Protein AF-A0A560F1T4-F1 (afdb_monomer_lite)

Secondary structure (DSSP, 8-state):
--EEEEEEETTT--EEEEEESSS---TTHHHHHHTSGGGSHHHHHHHHHHHTTPPP-TTPPP-SSSEEEEEEEETTS-EEE-----

Radius of gyration: 11.92 Å; chains: 1; bounding box: 34×26×26 Å

Sequence (86 aa):
MPYTVVMRENQTGETRLCLLDDIDWGEHSVYWWTDGNFGCDCNRRWEFQRAGGEAEDAASPCGHGAYTAVEAILLDGTRVPLDQPF

Foldseek 3Di:
DKKWWFKAQQVVRDTFTQTDPPDDDDDCVLVCCCPNPVVWPLNSVQSVCVRVVHDRDNPDDTDHQRMDRQWMQDPVRDIGGRDDHD

Structure (mmCIF, N/CA/C/O backbone):
data_AF-A0A560F1T4-F1
#
_entry.id   AF-A0A560F1T4-F1
#
loop_
_atom_site.group_PDB
_atom_site.id
_atom_site.type_symbol
_atom_site.label_atom_id
_atom_site.label_alt_id
_atom_site.label_comp_id
_atom_site.label_asym_id
_atom_site.label_entity_id
_atom_site.label_seq_id
_atom_site.pdbx_PDB_ins_code
_atom_site.Cartn_x
_atom_site.Cartn_y
_atom_site.Cartn_z
_atom_site.occupancy
_atom_site.B_iso_or_equiv
_atom_site.auth_seq_id
_atom_site.auth_comp_id
_atom_site.auth_asym_id
_atom_site.auth_atom_id
_atom_site.pdbx_PDB_model_num
ATOM 1 N N . MET A 1 1 ? -12.351 5.601 -6.618 1.00 79.31 1 MET A N 1
ATOM 2 C CA . MET A 1 1 ? -12.892 5.583 -5.250 1.00 79.31 1 MET A CA 1
ATOM 3 C C . MET A 1 1 ? -11.735 5.564 -4.268 1.00 79.31 1 MET A C 1
ATOM 5 O O . MET A 1 1 ? -10.776 4.849 -4.569 1.00 79.31 1 MET A O 1
ATOM 9 N N . PRO A 1 2 ? -11.828 6.267 -3.124 1.00 88.38 2 PRO A N 1
ATOM 10 C CA . PRO A 1 2 ? -10.812 6.190 -2.081 1.00 88.38 2 PRO A CA 1
ATOM 11 C C . PRO A 1 2 ? -10.684 4.751 -1.582 1.00 88.38 2 PRO A C 1
ATOM 13 O O . PRO A 1 2 ? -11.650 3.977 -1.604 1.00 88.38 2 PRO A O 1
ATOM 16 N N . TYR A 1 3 ? -9.483 4.385 -1.163 1.00 95.94 3 TYR A N 1
ATOM 17 C CA . TYR A 1 3 ? -9.170 3.039 -0.699 1.00 95.94 3 TYR A CA 1
ATOM 18 C C . TYR A 1 3 ? -8.061 3.087 0.348 1.00 95.94 3 TYR A C 1
ATOM 20 O O . TYR A 1 3 ? -7.406 4.106 0.559 1.00 95.94 3 TYR A O 1
ATOM 28 N N . THR A 1 4 ? -7.868 1.978 1.047 1.00 97.50 4 THR A N 1
ATOM 29 C CA . THR A 1 4 ? -6.812 1.832 2.047 1.00 97.50 4 THR A CA 1
ATOM 30 C C . THR A 1 4 ? -5.834 0.768 1.593 1.00 97.50 4 THR A C 1
ATOM 32 O O . THR A 1 4 ? -6.256 -0.265 1.088 1.00 97.50 4 THR A O 1
ATOM 35 N N . VAL A 1 5 ? -4.539 0.978 1.801 1.00 97.88 5 VAL A N 1
ATOM 36 C CA . VAL A 1 5 ? -3.521 -0.058 1.604 1.00 97.88 5 VAL A CA 1
ATOM 37 C C . VAL A 1 5 ? -3.000 -0.528 2.947 1.00 97.88 5 VAL A C 1
ATOM 39 O O . VAL A 1 5 ? -2.647 0.276 3.808 1.00 97.88 5 VAL A O 1
ATOM 42 N N . VAL A 1 6 ? -2.943 -1.845 3.122 1.00 98.00 6 VAL A N 1
ATOM 43 C CA . VAL A 1 6 ? -2.241 -2.472 4.239 1.00 98.00 6 VAL A CA 1
ATOM 44 C C . VAL A 1 6 ? -0.761 -2.509 3.882 1.00 98.00 6 VAL A C 1
ATOM 46 O O . VAL A 1 6 ? -0.332 -3.319 3.061 1.00 98.00 6 VAL A O 1
ATOM 49 N N . MET A 1 7 ? 0.018 -1.617 4.482 1.00 97.75 7 MET A N 1
ATOM 50 C CA . MET A 1 7 ? 1.459 -1.529 4.268 1.00 97.75 7 MET A CA 1
ATOM 51 C C . MET A 1 7 ? 2.195 -2.179 5.435 1.00 97.75 7 MET A C 1
ATOM 53 O O . MET A 1 7 ? 1.868 -1.916 6.590 1.00 97.75 7 MET A O 1
ATOM 57 N N . ARG A 1 8 ? 3.201 -3.004 5.145 1.00 97.56 8 ARG A N 1
ATOM 58 C CA . ARG A 1 8 ? 4.066 -3.652 6.137 1.00 97.56 8 ARG A C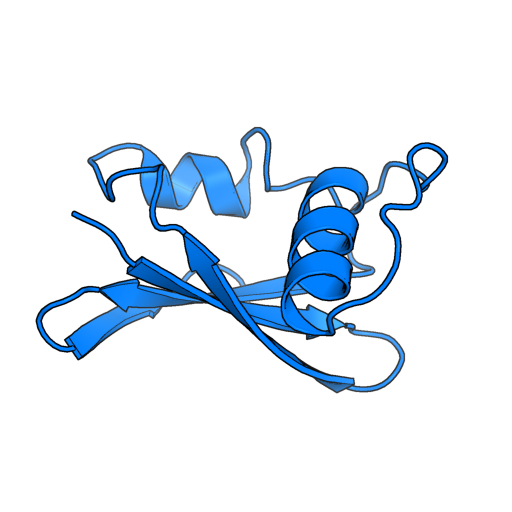A 1
ATOM 59 C C . ARG A 1 8 ? 5.492 -3.129 6.022 1.00 97.56 8 ARG A C 1
ATOM 61 O O . ARG A 1 8 ? 6.042 -3.144 4.927 1.00 97.56 8 ARG A O 1
ATOM 68 N N . GLU A 1 9 ? 6.112 -2.757 7.136 1.00 96.25 9 GLU A N 1
ATOM 69 C CA . GLU A 1 9 ? 7.569 -2.628 7.222 1.00 96.25 9 GLU A CA 1
ATOM 70 C C . GLU A 1 9 ? 8.171 -4.014 7.494 1.00 96.25 9 GLU A C 1
ATOM 72 O O . GLU A 1 9 ? 7.849 -4.672 8.485 1.00 96.25 9 GLU A O 1
ATOM 77 N N . ASN A 1 10 ? 9.046 -4.493 6.613 1.00 95.94 10 ASN A N 1
ATOM 78 C CA . ASN A 1 10 ? 9.507 -5.880 6.659 1.00 95.94 10 ASN A CA 1
ATOM 79 C C . ASN A 1 10 ? 10.504 -6.144 7.795 1.00 95.94 10 ASN A C 1
ATOM 81 O O . ASN A 1 10 ? 10.540 -7.256 8.318 1.00 95.94 10 ASN A O 1
ATOM 85 N N . GLN A 1 11 ? 11.273 -5.134 8.217 1.00 95.00 11 GLN A N 1
ATOM 86 C CA . GLN A 1 11 ? 12.260 -5.291 9.287 1.00 95.00 11 GLN A CA 1
ATOM 87 C C . GLN A 1 11 ? 11.611 -5.507 10.662 1.00 95.00 11 GLN A C 1
ATOM 89 O O . GLN A 1 11 ? 12.078 -6.345 11.434 1.00 95.00 11 GLN A O 1
ATOM 94 N N . THR A 1 12 ? 10.553 -4.759 10.981 1.00 95.94 12 THR A N 1
ATOM 95 C CA . THR A 1 12 ? 9.867 -4.836 12.283 1.00 95.94 12 THR A CA 1
ATOM 96 C C . THR A 1 12 ? 8.623 -5.720 12.240 1.00 95.94 12 THR A C 1
ATOM 98 O O . THR A 1 12 ? 8.191 -6.241 13.268 1.00 95.94 12 THR A O 1
ATOM 101 N N . GLY A 1 13 ? 8.042 -5.901 11.052 1.00 96.12 13 GLY A N 1
ATOM 102 C CA . GLY A 1 13 ? 6.743 -6.531 10.859 1.00 96.12 13 GLY A CA 1
ATOM 103 C C . GLY A 1 13 ? 5.557 -5.627 11.198 1.00 96.12 13 GLY A C 1
ATOM 104 O O . GLY A 1 13 ? 4.424 -6.112 11.155 1.00 96.12 13 GLY A O 1
ATOM 105 N N . GLU A 1 14 ? 5.786 -4.352 11.530 1.00 97.31 14 GLU A N 1
ATOM 106 C CA . GLU A 1 14 ? 4.718 -3.386 11.776 1.00 97.31 14 GLU A CA 1
ATOM 107 C C . GLU A 1 14 ? 3.861 -3.216 10.520 1.00 97.31 14 GLU A C 1
ATOM 109 O O . GLU A 1 14 ? 4.363 -3.159 9.396 1.00 97.31 14 GLU A O 1
ATOM 114 N N . THR A 1 15 ? 2.546 -3.136 10.718 1.00 97.88 15 THR A N 1
ATOM 115 C CA . THR A 1 15 ? 1.589 -2.897 9.637 1.00 97.88 15 THR A CA 1
ATOM 116 C C . THR A 1 15 ? 0.784 -1.644 9.917 1.00 97.88 15 THR A C 1
ATOM 118 O O . THR A 1 15 ? 0.369 -1.417 11.054 1.00 97.88 15 THR A O 1
ATOM 121 N N . ARG A 1 16 ? 0.550 -0.847 8.877 1.00 98.12 16 ARG A N 1
ATOM 122 C CA . ARG A 1 16 ? -0.242 0.380 8.937 1.00 98.12 16 ARG A CA 1
ATOM 123 C C . ARG A 1 16 ? -1.278 0.407 7.825 1.00 98.12 16 ARG A C 1
ATOM 125 O O . ARG A 1 16 ? -1.098 -0.194 6.767 1.00 98.12 16 ARG A O 1
ATOM 132 N N . LEU A 1 17 ? -2.375 1.103 8.104 1.00 97.62 17 LEU A N 1
ATOM 133 C CA . LEU A 1 17 ? -3.448 1.362 7.154 1.00 97.62 17 LEU A CA 1
ATOM 134 C C . LEU A 1 17 ? -3.204 2.726 6.509 1.00 97.62 17 LEU A C 1
ATOM 136 O O . LEU A 1 17 ? -3.455 3.760 7.126 1.00 97.62 17 LEU A O 1
ATOM 140 N N . CYS A 1 18 ? -2.705 2.722 5.280 1.00 96.44 18 CYS A N 1
ATOM 141 C CA . CYS A 1 18 ? -2.461 3.935 4.512 1.00 96.44 18 CYS A CA 1
ATOM 142 C C . CYS A 1 18 ? -3.746 4.310 3.771 1.00 96.44 18 CYS A C 1
ATOM 144 O O . CYS A 1 18 ? -4.152 3.605 2.847 1.00 96.44 18 CYS A O 1
ATOM 146 N N . LEU A 1 19 ? -4.422 5.375 4.209 1.00 95.19 19 LEU A N 1
ATOM 147 C CA . LEU A 1 19 ? -5.624 5.887 3.552 1.00 95.19 19 LEU A CA 1
ATOM 148 C C . LEU A 1 19 ? -5.236 6.754 2.352 1.00 95.19 19 LEU A C 1
ATOM 150 O O . LEU A 1 19 ? -4.527 7.742 2.515 1.00 95.19 19 LEU A O 1
ATOM 154 N N . LEU A 1 20 ? -5.747 6.399 1.175 1.00 93.38 20 LEU A N 1
ATOM 155 C CA . LEU A 1 20 ? -5.616 7.171 -0.054 1.00 93.38 20 LEU A CA 1
ATOM 156 C C . LEU A 1 20 ? -6.985 7.788 -0.356 1.00 93.38 20 LEU A C 1
ATOM 158 O O . LEU A 1 20 ? -7.877 7.131 -0.896 1.00 93.38 20 LEU A O 1
ATOM 162 N N . ASP A 1 21 ? -7.160 9.038 0.063 1.00 90.62 21 ASP A N 1
ATOM 163 C CA . ASP A 1 21 ? -8.378 9.836 -0.103 1.00 90.62 21 ASP A CA 1
ATOM 164 C C . ASP A 1 21 ? -8.386 10.657 -1.400 1.00 90.62 21 ASP A C 1
ATOM 166 O O . ASP A 1 21 ? -9.445 10.835 -2.001 1.00 90.62 21 ASP A O 1
ATOM 170 N N . ASP A 1 22 ? -7.209 11.073 -1.867 1.00 88.69 22 ASP A N 1
ATOM 171 C CA . ASP A 1 22 ? -7.038 11.890 -3.077 1.00 88.69 22 ASP A CA 1
ATOM 172 C C . ASP A 1 22 ? -6.795 11.074 -4.361 1.00 88.69 22 ASP A C 1
ATOM 174 O O . A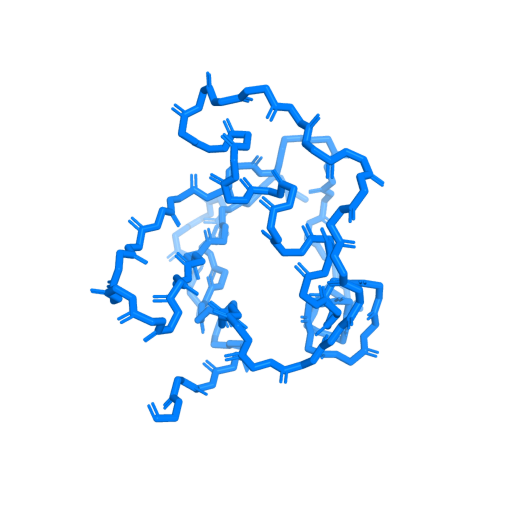SP A 1 22 ? -6.707 11.633 -5.458 1.00 88.69 22 ASP A O 1
ATOM 178 N N . ILE A 1 23 ? -6.654 9.749 -4.247 1.00 88.12 23 ILE A N 1
ATOM 179 C CA . ILE A 1 23 ? -6.359 8.859 -5.375 1.00 88.12 23 ILE A CA 1
ATOM 180 C C . ILE A 1 23 ? -7.412 7.767 -5.455 1.00 88.12 23 ILE A C 1
ATOM 182 O O . ILE A 1 23 ? -7.597 6.961 -4.546 1.00 88.12 23 ILE A O 1
ATOM 186 N N . ASP A 1 24 ? -8.062 7.708 -6.609 1.00 91.12 24 ASP A N 1
ATOM 187 C CA . ASP A 1 24 ? -9.081 6.720 -6.890 1.00 91.12 24 ASP A CA 1
ATOM 188 C C . ASP A 1 24 ? -8.479 5.375 -7.320 1.00 91.12 24 ASP A C 1
ATOM 190 O O . ASP A 1 24 ? -7.610 5.314 -8.190 1.00 91.12 24 ASP A O 1
ATOM 194 N N . TRP A 1 25 ? -9.001 4.275 -6.767 1.00 94.50 25 TRP A N 1
ATOM 195 C CA . TRP A 1 25 ? -8.731 2.940 -7.300 1.00 94.50 25 TRP A CA 1
ATOM 196 C C . TRP A 1 25 ? -9.241 2.810 -8.743 1.00 94.50 25 TRP A C 1
ATOM 198 O O . TRP A 1 25 ? -10.395 3.151 -9.026 1.00 94.50 25 TRP A O 1
ATOM 208 N N . GLY A 1 26 ? -8.403 2.279 -9.634 1.00 93.44 26 GLY A N 1
ATOM 209 C CA . GLY A 1 26 ? -8.675 2.101 -11.058 1.00 93.44 26 GLY A CA 1
ATOM 210 C C . GLY A 1 26 ? -7.890 0.940 -11.679 1.00 93.44 26 GLY A C 1
ATOM 211 O O . GLY A 1 26 ? -7.216 0.177 -10.990 1.00 93.44 26 GLY A O 1
ATOM 212 N N . GLU A 1 27 ? -7.975 0.808 -13.005 1.00 93.50 27 GLU A N 1
ATOM 213 C CA . GLU A 1 27 ? -7.433 -0.333 -13.770 1.00 93.50 27 GLU A CA 1
ATOM 214 C C . GLU A 1 27 ? -5.928 -0.567 -13.554 1.00 93.50 27 GLU A C 1
ATOM 216 O O . GLU A 1 27 ? -5.464 -1.704 -13.542 1.00 93.50 27 GLU A O 1
ATOM 221 N N . HIS A 1 28 ? -5.161 0.501 -13.330 1.00 94.19 28 HIS A N 1
ATOM 222 C CA . HIS A 1 28 ? -3.710 0.428 -13.159 1.00 94.19 28 HIS A CA 1
ATOM 223 C C . HIS A 1 28 ? -3.258 0.459 -11.696 1.00 94.19 28 HIS A C 1
ATOM 225 O O . HIS A 1 28 ? -2.057 0.496 -11.446 1.00 94.19 28 HIS A O 1
ATOM 231 N N . SER A 1 29 ? -4.178 0.441 -10.725 1.00 95.44 29 SER A N 1
ATOM 232 C CA . SER A 1 29 ? -3.818 0.570 -9.308 1.00 95.44 29 SER A CA 1
ATOM 233 C C . SER A 1 29 ? -2.975 -0.596 -8.801 1.00 95.44 29 SER A C 1
ATOM 235 O O . SER A 1 29 ? -2.050 -0.362 -8.033 1.00 95.44 29 SER A O 1
ATOM 237 N N . VAL A 1 30 ? -3.223 -1.824 -9.274 1.00 96.56 30 VAL A N 1
ATOM 238 C CA . VAL A 1 30 ? -2.373 -2.979 -8.928 1.00 96.56 30 VAL A CA 1
ATOM 239 C C . VAL A 1 30 ? -0.942 -2.730 -9.401 1.00 96.56 30 VAL A C 1
ATOM 241 O O . VAL A 1 30 ? -0.039 -2.700 -8.576 1.00 96.56 30 VAL A O 1
ATOM 244 N N . TYR A 1 31 ? -0.754 -2.433 -10.692 1.00 95.44 31 TYR A N 1
ATOM 245 C CA . TYR A 1 31 ? 0.565 -2.111 -11.244 1.00 95.44 31 TYR A CA 1
ATOM 246 C C . TYR A 1 31 ? 1.217 -0.937 -10.509 1.00 95.44 31 TYR A C 1
ATOM 248 O O . TYR A 1 31 ? 2.395 -0.997 -10.194 1.00 95.44 31 TYR A O 1
ATOM 256 N N . TRP A 1 32 ? 0.467 0.124 -10.203 1.00 95.31 32 TRP A N 1
ATOM 257 C CA . TRP A 1 32 ? 0.981 1.300 -9.499 1.00 95.31 32 TRP A CA 1
ATOM 258 C C . TRP A 1 32 ? 1.604 0.952 -8.145 1.00 95.31 32 TRP A C 1
ATOM 260 O O . TRP A 1 32 ? 2.653 1.511 -7.822 1.00 95.31 32 TRP A O 1
ATOM 270 N N . TRP A 1 33 ? 0.993 0.020 -7.405 1.00 95.44 33 TRP A N 1
ATOM 271 C CA . TRP A 1 33 ? 1.491 -0.459 -6.118 1.00 95.44 33 TRP A CA 1
ATOM 272 C C . TRP A 1 33 ? 2.578 -1.521 -6.226 1.00 95.44 33 TRP A C 1
ATOM 274 O O . TRP A 1 33 ? 3.450 -1.515 -5.368 1.00 95.44 33 TRP A O 1
ATOM 284 N N . THR A 1 34 ? 2.556 -2.409 -7.223 1.00 94.25 34 THR A N 1
ATOM 285 C CA . THR A 1 34 ? 3.527 -3.516 -7.323 1.00 94.25 34 THR A CA 1
ATOM 286 C C . THR A 1 34 ? 4.808 -3.101 -8.047 1.00 94.25 34 THR A C 1
ATOM 288 O O . THR A 1 34 ? 5.893 -3.193 -7.485 1.00 94.25 34 THR A O 1
ATOM 291 N N . ASP A 1 35 ? 4.686 -2.574 -9.266 1.00 92.69 35 ASP A N 1
ATOM 292 C CA . ASP A 1 35 ? 5.810 -2.362 -10.195 1.00 92.69 35 ASP A CA 1
ATOM 293 C C . ASP A 1 35 ? 5.961 -0.899 -10.647 1.00 92.69 35 ASP A C 1
ATOM 295 O O . ASP A 1 35 ? 6.958 -0.504 -11.253 1.00 92.69 35 ASP A O 1
ATOM 299 N N . GLY A 1 36 ? 4.941 -0.084 -10.394 1.00 91.75 36 GLY A N 1
ATOM 300 C CA . GLY A 1 36 ? 4.868 1.319 -10.757 1.00 91.75 36 GLY A CA 1
ATOM 301 C C . GLY A 1 36 ? 5.494 2.222 -9.700 1.00 91.75 36 GLY A C 1
ATOM 302 O O . GLY A 1 36 ? 6.412 1.847 -8.975 1.00 91.75 36 GLY A O 1
ATOM 303 N N . ASN A 1 37 ? 4.990 3.454 -9.602 1.00 89.56 37 ASN A N 1
ATOM 304 C CA . ASN A 1 37 ? 5.575 4.467 -8.723 1.00 89.56 37 ASN A CA 1
ATOM 305 C C . ASN A 1 37 ? 5.658 4.001 -7.256 1.00 89.56 37 ASN A C 1
ATOM 307 O O . ASN A 1 37 ? 6.671 4.226 -6.601 1.00 89.56 37 ASN A O 1
ATOM 311 N N . PHE A 1 38 ? 4.638 3.304 -6.755 1.00 93.38 38 PHE A N 1
ATOM 312 C CA . PHE A 1 38 ? 4.594 2.791 -5.384 1.00 93.38 38 PHE A CA 1
ATOM 313 C C . PHE A 1 38 ? 5.141 1.366 -5.234 1.00 93.38 38 PHE A C 1
ATOM 315 O O . PHE A 1 38 ? 5.047 0.800 -4.148 1.00 93.38 38 PHE A O 1
ATOM 322 N N . GLY A 1 39 ? 5.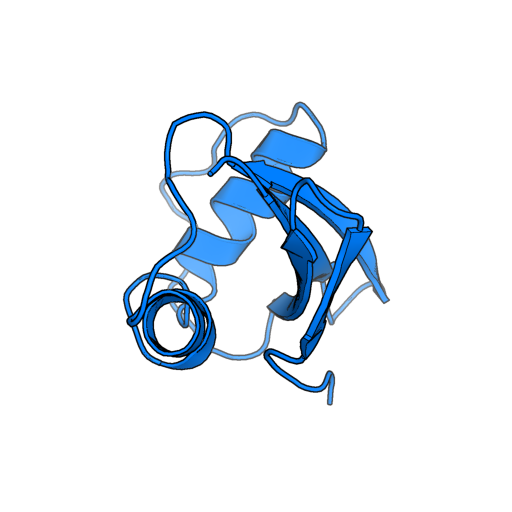786 0.816 -6.268 1.00 93.75 39 GLY A N 1
ATOM 323 C CA . GLY A 1 39 ? 6.636 -0.373 -6.145 1.00 93.75 39 GLY A CA 1
ATOM 324 C C . GLY A 1 39 ? 7.947 -0.102 -5.393 1.00 93.75 39 GLY A C 1
ATOM 325 O O . GLY A 1 39 ? 8.509 -1.000 -4.773 1.00 93.75 39 GLY A O 1
ATOM 326 N N . CYS A 1 40 ? 8.415 1.152 -5.390 1.00 94.44 40 CYS A N 1
ATOM 327 C CA . CYS A 1 40 ? 9.656 1.558 -4.729 1.00 94.44 40 CYS A CA 1
ATOM 328 C C . CYS A 1 40 ? 9.459 1.853 -3.231 1.00 94.44 40 CYS A C 1
ATOM 330 O O . CYS A 1 40 ? 8.523 2.557 -2.837 1.00 94.44 40 CYS A O 1
ATOM 332 N N . ASP A 1 41 ? 10.412 1.415 -2.405 1.00 93.94 41 ASP A N 1
ATOM 333 C CA . ASP A 1 41 ? 10.410 1.608 -0.950 1.00 93.94 41 ASP A CA 1
ATOM 334 C C . ASP A 1 41 ? 10.344 3.084 -0.525 1.00 93.94 41 ASP A C 1
ATOM 336 O O . ASP A 1 41 ? 9.779 3.381 0.524 1.00 93.94 41 ASP A O 1
ATOM 340 N N . CYS A 1 42 ? 10.872 4.026 -1.318 1.00 92.81 42 CYS A N 1
ATOM 341 C CA . CYS A 1 42 ? 10.850 5.444 -0.945 1.00 92.81 42 CYS A CA 1
ATOM 342 C C . CYS A 1 42 ? 9.420 6.007 -0.879 1.00 92.81 42 CYS A C 1
ATOM 344 O O . CYS A 1 42 ? 9.075 6.698 0.078 1.00 92.81 42 CYS A O 1
ATOM 346 N N . ASN A 1 43 ? 8.562 5.643 -1.836 1.00 93.75 43 ASN A N 1
ATOM 347 C CA . ASN A 1 43 ? 7.156 6.045 -1.841 1.00 93.75 43 ASN A CA 1
ATOM 348 C C . ASN A 1 43 ? 6.347 5.249 -0.806 1.00 93.75 43 ASN A C 1
ATOM 350 O O . ASN A 1 43 ? 5.494 5.810 -0.122 1.00 93.75 43 ASN A O 1
ATOM 354 N N . ARG A 1 44 ? 6.651 3.956 -0.619 1.00 94.69 44 ARG A N 1
ATOM 355 C CA . ARG A 1 44 ? 5.998 3.137 0.419 1.00 94.69 44 ARG A CA 1
ATOM 356 C C . ARG A 1 44 ? 6.291 3.646 1.828 1.00 94.69 44 ARG A C 1
ATOM 358 O O . ARG A 1 44 ? 5.383 3.698 2.654 1.00 94.69 44 ARG A O 1
ATOM 365 N N . ARG A 1 45 ? 7.533 4.062 2.091 1.00 94.69 45 ARG A N 1
ATOM 366 C CA . ARG A 1 45 ? 7.935 4.672 3.361 1.00 94.69 45 ARG A CA 1
ATOM 367 C C . ARG A 1 45 ? 7.169 5.955 3.629 1.00 94.69 45 ARG A C 1
ATOM 369 O O . ARG A 1 45 ? 6.707 6.138 4.750 1.00 94.69 45 ARG A O 1
ATOM 376 N N . TRP A 1 46 ? 7.022 6.809 2.619 1.00 93.25 46 TRP A N 1
ATOM 377 C CA . TRP A 1 46 ? 6.267 8.048 2.755 1.00 93.25 46 TRP A CA 1
ATOM 378 C C . TRP A 1 46 ? 4.835 7.763 3.231 1.00 93.25 46 TRP A C 1
ATOM 380 O O . TRP A 1 46 ? 4.418 8.277 4.269 1.00 93.25 46 TRP A O 1
ATOM 390 N N . GLU A 1 47 ? 4.119 6.857 2.567 1.00 94.12 47 GLU A N 1
ATOM 391 C CA . GLU A 1 47 ? 2.753 6.497 2.978 1.00 94.12 47 GLU A CA 1
ATOM 392 C C . GLU A 1 47 ? 2.713 5.861 4.366 1.00 94.12 47 GLU A C 1
ATOM 394 O O . GLU A 1 47 ? 1.831 6.160 5.169 1.00 94.12 47 GLU A O 1
ATOM 399 N N . PHE A 1 48 ? 3.694 5.015 4.688 1.00 95.44 48 PHE A N 1
ATOM 400 C CA . PHE A 1 48 ? 3.793 4.384 5.999 1.00 95.44 48 PHE A CA 1
ATOM 401 C C . PHE A 1 48 ? 4.006 5.411 7.125 1.00 95.44 48 PHE A C 1
ATOM 403 O O . PHE A 1 48 ? 3.359 5.329 8.172 1.00 95.44 48 PHE A O 1
ATOM 410 N N . GLN A 1 49 ? 4.876 6.402 6.916 1.00 94.62 49 GLN A N 1
ATOM 411 C CA . GLN A 1 49 ? 5.115 7.504 7.853 1.00 94.62 49 GLN A CA 1
ATOM 412 C C . GLN A 1 49 ? 3.872 8.384 8.001 1.00 94.62 49 GLN A C 1
ATOM 414 O O . GLN A 1 49 ? 3.441 8.648 9.127 1.00 94.62 49 GLN A O 1
ATOM 419 N N . ARG A 1 50 ? 3.240 8.754 6.878 1.00 93.38 50 ARG A N 1
ATOM 420 C CA . ARG A 1 50 ? 1.993 9.531 6.856 1.00 93.38 50 ARG A CA 1
ATOM 421 C C . ARG A 1 50 ? 0.891 8.832 7.653 1.00 93.38 50 ARG A C 1
ATOM 423 O O . ARG A 1 50 ? 0.238 9.471 8.475 1.00 93.38 50 ARG A O 1
ATOM 430 N N . ALA A 1 51 ? 0.738 7.518 7.490 1.00 95.25 51 ALA A N 1
ATOM 431 C CA . ALA A 1 51 ? -0.226 6.716 8.244 1.00 95.25 51 ALA A CA 1
ATOM 432 C C . ALA A 1 51 ? 0.061 6.664 9.759 1.00 95.25 51 ALA A C 1
ATOM 434 O O . ALA A 1 51 ? -0.861 6.471 10.550 1.00 95.25 51 ALA A O 1
ATOM 435 N N . GLY A 1 52 ? 1.318 6.851 10.177 1.00 93.88 52 GLY A N 1
ATOM 436 C CA . GLY A 1 52 ? 1.708 6.950 11.589 1.00 93.88 52 GLY A CA 1
ATOM 437 C C . GLY A 1 52 ? 1.672 8.364 12.172 1.00 93.88 52 GLY A C 1
ATOM 438 O O . GLY A 1 52 ? 1.952 8.527 13.358 1.00 93.88 52 GLY A O 1
ATOM 439 N N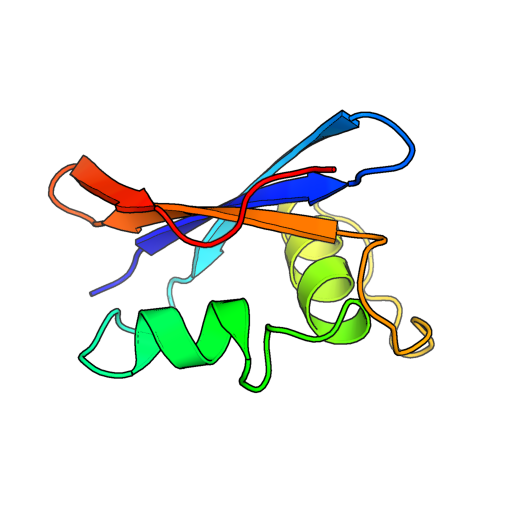 . GLY A 1 53 ? 1.354 9.386 11.369 1.00 93.56 53 GLY A N 1
ATOM 440 C CA . GLY A 1 53 ? 1.446 10.790 11.785 1.00 93.56 53 GLY A CA 1
ATOM 441 C C . GLY A 1 53 ? 2.887 11.287 11.959 1.00 93.56 53 GLY A C 1
ATOM 442 O O . GLY A 1 53 ? 3.126 12.238 12.703 1.00 93.56 53 GLY A O 1
ATOM 443 N N . GLU A 1 54 ? 3.849 10.632 11.308 1.00 91.94 54 GLU A N 1
ATOM 444 C CA . GLU A 1 54 ? 5.259 11.015 11.322 1.00 91.94 54 GLU A CA 1
ATOM 445 C C . GLU A 1 54 ? 5.553 12.080 10.256 1.00 91.94 54 GLU A C 1
ATOM 447 O O . GLU A 1 54 ? 4.838 12.210 9.261 1.00 91.94 54 GLU A O 1
ATOM 452 N N . ALA A 1 55 ? 6.626 12.847 10.459 1.00 84.94 55 ALA A N 1
ATOM 453 C CA . ALA A 1 55 ? 7.104 13.774 9.441 1.00 84.94 55 ALA A CA 1
ATOM 454 C C . ALA A 1 55 ? 7.671 13.004 8.240 1.00 84.94 55 ALA A C 1
ATOM 456 O O . ALA A 1 55 ? 8.390 12.018 8.403 1.00 84.94 55 ALA A O 1
ATOM 457 N N . GLU A 1 56 ? 7.366 13.493 7.043 1.00 76.00 56 GLU A N 1
ATOM 458 C CA . GLU A 1 56 ? 7.810 12.900 5.785 1.00 76.00 56 GLU A CA 1
ATOM 459 C C . GLU A 1 56 ? 9.33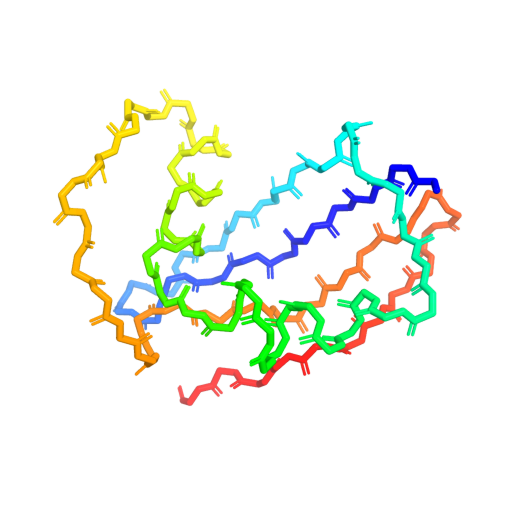1 13.035 5.640 1.00 76.00 56 GLU A C 1
ATOM 461 O O . GLU A 1 56 ? 9.884 14.138 5.684 1.00 76.00 56 GLU A O 1
ATOM 466 N N . ASP A 1 57 ? 10.021 11.911 5.455 1.00 75.06 57 ASP A N 1
ATOM 467 C CA . ASP A 1 57 ? 11.457 11.901 5.194 1.00 75.06 57 ASP A CA 1
ATOM 468 C C . ASP A 1 57 ? 11.731 11.854 3.686 1.00 75.06 57 ASP A C 1
ATOM 470 O O . ASP A 1 57 ? 11.819 10.784 3.071 1.00 75.06 57 ASP A O 1
ATOM 474 N N . ALA A 1 58 ? 11.897 13.039 3.092 1.00 65.81 58 ALA A N 1
ATOM 475 C CA . ALA A 1 58 ? 12.187 13.216 1.669 1.00 65.81 58 ALA A CA 1
ATOM 476 C C . ALA A 1 58 ? 13.528 12.597 1.216 1.00 65.81 58 ALA A C 1
ATOM 478 O O . ALA A 1 58 ? 13.779 12.511 0.014 1.00 65.81 58 ALA A O 1
ATOM 479 N N . ALA A 1 59 ? 14.397 12.172 2.143 1.00 70.69 59 ALA A N 1
ATOM 480 C CA . ALA A 1 59 ? 15.677 11.530 1.842 1.00 70.69 59 ALA A CA 1
ATOM 481 C C . ALA A 1 59 ? 15.620 9.992 1.916 1.00 70.69 59 ALA A C 1
ATOM 483 O O . ALA A 1 59 ? 16.665 9.335 1.909 1.00 70.69 59 ALA A O 1
ATOM 484 N N . SER A 1 60 ? 14.419 9.409 1.986 1.00 75.12 60 SER A N 1
ATOM 485 C CA . SER A 1 60 ? 14.243 7.959 2.065 1.00 75.12 60 SER A CA 1
ATOM 486 C C . SER A 1 60 ? 14.923 7.245 0.886 1.00 75.12 60 SER A C 1
ATOM 488 O O . SER A 1 60 ? 14.661 7.587 -0.271 1.00 75.12 60 SER A O 1
ATOM 490 N N . PRO A 1 61 ? 15.797 6.253 1.142 1.00 85.38 61 PRO A N 1
ATOM 491 C CA . PRO A 1 61 ? 16.511 5.567 0.077 1.00 85.38 61 PRO A CA 1
ATOM 492 C C . PRO A 1 61 ? 15.535 4.806 -0.825 1.00 85.38 61 PRO A C 1
ATOM 494 O O . PRO A 1 61 ? 14.641 4.108 -0.348 1.00 85.38 61 PRO A O 1
ATOM 497 N N . CYS A 1 62 ? 15.729 4.921 -2.140 1.00 89.94 62 CYS A N 1
ATOM 498 C CA . CYS A 1 62 ? 15.050 4.060 -3.102 1.00 89.94 62 CYS A CA 1
ATOM 499 C C . CYS A 1 62 ? 15.515 2.609 -2.926 1.00 89.94 62 CYS A C 1
ATOM 501 O O . CYS A 1 62 ? 16.691 2.351 -2.662 1.00 89.94 62 CYS A O 1
ATOM 503 N N . GLY A 1 63 ? 14.607 1.662 -3.128 1.00 90.50 63 GLY A N 1
ATOM 504 C CA . GLY A 1 63 ? 14.878 0.247 -2.924 1.00 90.50 63 GLY A CA 1
ATOM 505 C C . GLY A 1 63 ? 13.651 -0.608 -3.194 1.00 90.50 63 GLY A C 1
ATOM 506 O O . GLY A 1 63 ? 12.584 -0.087 -3.522 1.00 90.50 63 GLY A O 1
ATOM 507 N N . HIS A 1 64 ? 13.838 -1.916 -3.060 1.00 89.69 64 HIS A N 1
ATOM 508 C CA . HIS A 1 64 ? 12.749 -2.881 -3.038 1.00 89.69 64 HIS A CA 1
ATOM 509 C C . HIS A 1 64 ? 12.990 -3.839 -1.869 1.00 89.69 64 HIS A C 1
ATOM 511 O O . HIS A 1 64 ? 14.066 -4.438 -1.776 1.00 89.69 64 HIS A O 1
ATOM 517 N N . GLY A 1 65 ? 11.988 -4.001 -1.005 1.00 91.62 65 GLY A N 1
ATOM 518 C CA . GLY A 1 65 ? 11.972 -5.022 0.040 1.00 91.62 65 GLY A CA 1
ATOM 519 C C . GLY A 1 65 ? 12.028 -4.501 1.474 1.00 91.62 65 GLY A C 1
ATOM 520 O O . GLY A 1 65 ? 11.880 -5.310 2.390 1.00 91.62 65 GLY A O 1
ATOM 521 N N . ALA A 1 66 ? 12.181 -3.197 1.712 1.00 94.62 66 ALA A N 1
ATOM 522 C CA . ALA A 1 66 ? 11.980 -2.637 3.051 1.00 94.62 66 ALA A CA 1
ATOM 523 C C . ALA A 1 66 ? 10.491 -2.604 3.429 1.00 94.62 66 ALA A C 1
ATOM 525 O O . ALA A 1 66 ? 10.152 -2.821 4.595 1.00 94.62 66 ALA A O 1
ATOM 526 N N . TYR A 1 67 ? 9.608 -2.404 2.444 1.00 95.62 67 TYR A N 1
ATOM 527 C CA . TYR A 1 67 ? 8.163 -2.362 2.646 1.00 95.62 67 TYR A CA 1
ATOM 528 C C . TYR A 1 67 ? 7.407 -3.279 1.685 1.00 95.62 67 TYR A C 1
ATOM 530 O O . TYR A 1 67 ? 7.779 -3.445 0.523 1.00 95.62 67 TYR A O 1
ATOM 538 N N . THR A 1 68 ? 6.284 -3.815 2.156 1.00 97.06 68 THR A N 1
ATOM 539 C CA . THR A 1 68 ? 5.360 -4.635 1.365 1.00 97.06 68 THR A CA 1
ATOM 540 C C . THR A 1 68 ? 3.969 -4.012 1.383 1.00 97.06 68 THR A C 1
ATOM 542 O O . THR A 1 68 ? 3.361 -3.905 2.450 1.00 97.06 68 THR A O 1
ATOM 545 N N . ALA A 1 69 ? 3.437 -3.650 0.21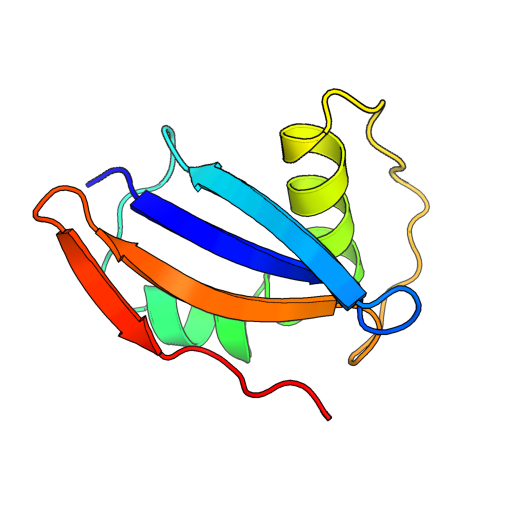5 1.00 97.12 69 ALA A N 1
ATOM 546 C CA . ALA A 1 69 ? 2.015 -3.356 0.059 1.00 97.12 69 ALA A CA 1
ATOM 547 C C . ALA A 1 69 ? 1.258 -4.691 -0.006 1.00 97.12 69 ALA A C 1
ATOM 549 O O . ALA A 1 69 ? 1.332 -5.383 -1.009 1.00 97.12 69 ALA A O 1
ATOM 550 N N . VAL A 1 70 ? 0.586 -5.101 1.070 1.00 97.81 70 VAL A N 1
ATOM 551 C CA . VAL A 1 70 ? 0.025 -6.460 1.200 1.00 97.81 70 VAL A CA 1
ATOM 552 C C . VAL A 1 70 ? -1.289 -6.597 0.433 1.00 97.81 70 VAL A C 1
ATOM 554 O O . VAL A 1 70 ? -1.472 -7.499 -0.382 1.00 97.81 70 VAL A O 1
ATOM 557 N N . GLU A 1 71 ? -2.226 -5.691 0.694 1.00 97.94 71 GLU A N 1
ATOM 558 C CA . GLU A 1 71 ? -3.531 -5.675 0.040 1.00 97.94 71 GLU A CA 1
ATOM 559 C C . GLU A 1 71 ? -4.116 -4.264 0.028 1.00 97.94 71 GLU A C 1
ATOM 561 O O . GLU A 1 71 ? -3.834 -3.450 0.911 1.00 97.94 71 GLU A O 1
ATOM 566 N N . ALA A 1 72 ? -4.961 -3.991 -0.962 1.00 97.69 72 ALA A N 1
ATOM 567 C CA . ALA A 1 72 ? -5.839 -2.833 -0.980 1.00 97.69 72 ALA A CA 1
ATOM 568 C C . ALA A 1 72 ? -7.240 -3.222 -0.492 1.00 97.69 72 ALA A C 1
ATOM 570 O O . ALA A 1 72 ? -7.785 -4.246 -0.898 1.00 97.69 72 ALA A O 1
ATOM 571 N N . ILE A 1 73 ? -7.833 -2.384 0.350 1.00 97.62 73 ILE A N 1
ATOM 572 C CA . ILE A 1 73 ? -9.201 -2.485 0.853 1.00 97.62 73 ILE A CA 1
ATOM 573 C C . ILE A 1 73 ? -9.993 -1.348 0.208 1.00 97.62 73 ILE A C 1
ATOM 575 O O . ILE A 1 73 ? -9.763 -0.172 0.503 1.00 97.62 73 ILE A O 1
ATOM 579 N N . LEU A 1 74 ? -10.898 -1.693 -0.705 1.00 95.94 74 LEU A N 1
ATOM 580 C CA . LEU A 1 74 ? -11.742 -0.734 -1.413 1.00 95.94 74 LEU A CA 1
ATOM 581 C C . LEU A 1 74 ? -12.891 -0.252 -0.517 1.00 95.94 74 LEU A C 1
ATOM 583 O O . LEU A 1 74 ? -13.195 -0.855 0.512 1.00 95.94 74 LEU A O 1
ATOM 587 N N . LEU A 1 75 ? -13.564 0.826 -0.930 1.00 91.88 75 LEU A N 1
ATOM 588 C CA . LEU A 1 75 ? -14.661 1.440 -0.171 1.00 91.88 75 LEU A CA 1
ATOM 589 C C . LEU A 1 75 ? -15.818 0.473 0.145 1.00 91.88 75 LEU A C 1
ATOM 591 O O . LEU A 1 75 ? -16.466 0.603 1.180 1.00 91.88 75 LEU A O 1
ATOM 595 N N . ASP A 1 76 ? -16.075 -0.497 -0.731 1.00 93.62 76 ASP A N 1
ATOM 596 C CA . ASP A 1 76 ? -17.102 -1.529 -0.542 1.00 93.62 76 ASP A CA 1
ATOM 597 C C . ASP A 1 76 ? -16.638 -2.707 0.342 1.00 93.62 76 ASP A C 1
ATOM 599 O O . ASP A 1 76 ? -17.393 -3.652 0.570 1.00 93.62 76 ASP A O 1
ATOM 603 N N . GLY A 1 77 ? -15.405 -2.653 0.854 1.00 95.00 77 GLY A N 1
ATOM 604 C CA . GLY A 1 77 ? -14.776 -3.703 1.649 1.00 95.00 77 GLY A CA 1
ATOM 605 C C . GLY A 1 77 ? -14.083 -4.792 0.826 1.00 95.00 77 GLY A C 1
ATOM 606 O O . GLY A 1 77 ? -13.493 -5.700 1.419 1.00 95.00 77 GLY A O 1
ATOM 607 N N . THR A 1 78 ? -14.115 -4.718 -0.510 1.00 96.50 78 THR A N 1
ATOM 608 C CA . THR A 1 78 ? -13.377 -5.637 -1.387 1.00 96.50 78 THR A CA 1
ATOM 609 C C . THR A 1 78 ? -11.887 -5.570 -1.084 1.00 96.50 78 THR A C 1
ATOM 611 O O . THR A 1 78 ? -11.314 -4.486 -0.977 1.00 96.50 78 THR A O 1
ATOM 614 N N . ARG A 1 79 ? -11.248 -6.738 -0.976 1.00 97.62 79 ARG A N 1
ATOM 615 C CA . ARG A 1 79 ? -9.807 -6.865 -0.751 1.00 97.62 79 ARG A CA 1
ATOM 616 C C . ARG A 1 79 ? -9.114 -7.332 -2.018 1.00 97.62 79 ARG A C 1
ATOM 618 O O . ARG A 1 79 ? -9.476 -8.371 -2.570 1.00 97.62 79 ARG A O 1
ATOM 625 N N . VAL A 1 80 ? -8.124 -6.570 -2.463 1.00 97.31 80 VAL A N 1
ATOM 626 C CA . VAL A 1 80 ? -7.303 -6.878 -3.633 1.00 97.31 80 VAL A CA 1
ATOM 627 C C . VAL A 1 80 ? -5.881 -7.175 -3.158 1.00 97.31 80 VAL A C 1
ATOM 629 O O . VAL A 1 80 ? -5.221 -6.261 -2.664 1.00 97.31 80 VAL A O 1
ATOM 632 N N . PRO A 1 81 ? -5.396 -8.422 -3.289 1.00 97.25 81 PRO A N 1
ATOM 633 C CA . PRO A 1 81 ? -4.005 -8.753 -2.997 1.00 97.25 81 PRO A CA 1
ATOM 634 C C . PRO A 1 81 ? -3.047 -7.958 -3.890 1.00 97.25 81 PRO A C 1
ATOM 636 O O . PRO A 1 81 ? -3.323 -7.779 -5.077 1.00 97.25 81 PRO A O 1
ATOM 639 N N . LEU A 1 82 ? -1.934 -7.501 -3.317 1.00 95.94 82 LEU A N 1
ATOM 640 C CA . LEU A 1 82 ? -0.900 -6.730 -4.010 1.00 95.94 82 LEU A CA 1
ATOM 641 C C . LEU A 1 82 ? 0.414 -7.530 -4.040 1.00 95.94 82 LEU A C 1
ATOM 643 O O . LEU A 1 82 ? 0.610 -8.318 -4.961 1.00 95.94 82 LEU A O 1
ATOM 647 N N . ASP A 1 83 ? 1.256 -7.400 -3.011 1.00 94.19 83 ASP A N 1
ATOM 648 C CA . ASP A 1 83 ? 2.505 -8.151 -2.841 1.00 94.19 83 ASP A CA 1
ATOM 649 C C . ASP A 1 83 ? 2.429 -9.158 -1.688 1.00 94.19 83 ASP A C 1
ATOM 651 O O . ASP A 1 83 ? 1.569 -9.093 -0.804 1.00 94.19 83 ASP A O 1
ATOM 655 N N . GLN A 1 84 ? 3.397 -10.077 -1.659 1.00 84.69 84 GLN A N 1
ATOM 656 C CA . GLN A 1 84 ? 3.625 -10.956 -0.516 1.00 84.69 84 GLN A CA 1
ATOM 657 C C . GLN A 1 84 ? 4.895 -10.554 0.240 1.00 84.69 84 GLN A C 1
ATOM 659 O O . GLN A 1 84 ? 5.923 -10.311 -0.393 1.00 84.69 84 GLN A O 1
ATOM 664 N N . PRO A 1 85 ? 4.848 -10.492 1.583 1.00 77.25 85 PRO A N 1
ATOM 665 C CA . PRO A 1 85 ? 6.044 -10.255 2.375 1.00 77.25 85 PRO A CA 1
ATOM 666 C C . PRO A 1 85 ? 6.971 -11.475 2.301 1.00 77.25 85 PRO A C 1
ATOM 668 O O . PRO A 1 85 ? 6.497 -12.613 2.299 1.00 77.25 85 PRO A O 1
ATOM 671 N N . PHE A 1 86 ? 8.277 -11.214 2.232 1.00 64.19 86 PHE A N 1
ATOM 672 C CA . PHE A 1 86 ? 9.334 -12.231 2.234 1.00 64.19 86 PHE A CA 1
ATOM 673 C C . PHE A 1 86 ? 9.581 -12.816 3.630 1.00 64.19 86 PHE A C 1
ATOM 675 O O . PHE A 1 86 ? 9.406 -12.076 4.628 1.00 64.19 86 PHE A O 1
#

Organism: NCBI:txid28077

pLDDT: mean 92.29, std 7.04, range [64.19, 98.12]